Protein AF-I4D0U9-F1 (afdb_monomer)

Organism: Desulfosporosinus acidiphilus (strain DSM 22704 / JCM 16185 / SJ4) (NCBI:txid646529)

Mean predicted aligned error: 7.84 Å

pLDDT: mean 82.32, std 11.52, range [41.47, 92.62]

Solvent-accessible surface area (backbone atoms only — not comparable to full-atom values): 4471 Å² total; per-residue (Å²): 125,68,67,65,54,53,48,52,52,25,51,51,40,26,52,51,11,48,50,37,38,75,40,8,63,61,54,8,46,53,51,34,50,51,52,35,52,74,66,73,64,70,69,57,70,70,60,48,52,51,46,27,54,52,36,21,49,50,37,31,50,53,9,51,52,31,31,50,53,13,51,52,48,44,52,51,52,52,60,62,55,61,70,65,81,78,116

Foldseek 3Di:
DPLVVLLVVLVVLLVVLVVLQVCLQVQLLVVLCVVCVVVVNDDDPVVSVVSSVVSSVVSNVSSVVSNCSSVVSNVVSVVVVVVPVVD

Secondary structure (DSSP, 8-state):
-HHHHHHHHHHHHHHHHHHHHHTHHHHHHHHHHHHHHHTTS---HHHHHHHHHHHHHHHHHHHHHHHHHHHHHHHHHHHHHHTTTT-

Radius of gyration: 19.09 Å; Cα contacts (8 Å, |Δi|>4): 78; chains: 1; bounding box: 31×17×63 Å

Structure (mmCIF, N/CA/C/O backbone):
data_AF-I4D0U9-F1
#
_entry.id   AF-I4D0U9-F1
#
loop_
_atom_site.group_PDB
_atom_site.id
_atom_site.type_symbol
_atom_site.label_atom_id
_atom_site.label_alt_id
_atom_site.label_comp_id
_atom_site.label_asym_id
_atom_site.label_entity_id
_atom_site.label_seq_id
_atom_site.pdbx_PDB_ins_code
_atom_site.Cartn_x
_atom_site.Cartn_y
_atom_site.Cartn_z
_atom_site.occupancy
_atom_site.B_iso_or_equiv
_atom_site.auth_seq_id
_atom_site.auth_comp_id
_atom_site.auth_asym_id
_atom_site.auth_atom_id
_atom_site.pdbx_PDB_model_num
ATOM 1 N N . MET A 1 1 ? -16.484 9.225 23.107 1.00 51.62 1 MET A N 1
ATOM 2 C CA . MET A 1 1 ? -16.619 9.479 21.649 1.00 51.62 1 MET A CA 1
ATOM 3 C C . MET A 1 1 ? -15.334 9.285 20.819 1.00 51.62 1 MET A C 1
ATOM 5 O O . MET A 1 1 ? -15.466 9.010 19.638 1.00 51.62 1 MET A O 1
ATOM 9 N N . ARG A 1 2 ? -14.106 9.333 21.377 1.00 63.38 2 ARG A N 1
ATOM 10 C CA . ARG A 1 2 ? -12.845 9.276 20.587 1.00 63.38 2 ARG A CA 1
ATOM 11 C C . ARG A 1 2 ? -12.448 7.893 20.020 1.00 63.38 2 ARG A C 1
ATOM 13 O O . ARG A 1 2 ? -11.834 7.826 18.965 1.00 63.38 2 ARG A O 1
ATOM 20 N N . LYS A 1 3 ? -12.822 6.783 20.678 1.00 68.44 3 LYS A N 1
ATOM 21 C CA . LYS A 1 3 ? -12.417 5.416 20.270 1.00 68.44 3 LYS A CA 1
ATOM 22 C C . LYS A 1 3 ? -13.059 4.955 18.950 1.00 68.44 3 LYS A C 1
ATOM 24 O O . LYS A 1 3 ? -12.379 4.366 18.122 1.00 68.44 3 LYS A O 1
ATOM 29 N N . LYS A 1 4 ? -14.344 5.279 18.731 1.00 74.31 4 LYS A N 1
ATOM 30 C CA . LYS A 1 4 ? -15.060 4.952 17.482 1.00 74.31 4 LYS A CA 1
ATOM 31 C C . LYS A 1 4 ? -14.448 5.659 16.268 1.00 74.31 4 LYS A C 1
ATOM 33 O O . LYS A 1 4 ? -14.333 5.051 15.217 1.00 74.31 4 LYS A O 1
ATOM 38 N N . GLN A 1 5 ? -14.014 6.912 16.425 1.00 80.88 5 GLN A N 1
ATOM 39 C CA . GLN A 1 5 ? -13.357 7.650 15.343 1.00 80.88 5 GLN A CA 1
ATOM 40 C C . GLN A 1 5 ? -11.988 7.063 14.993 1.00 80.88 5 GLN A C 1
ATOM 42 O O . GLN A 1 5 ? -11.703 6.878 13.818 1.00 80.88 5 GLN A O 1
ATOM 47 N N . ALA A 1 6 ? -11.176 6.703 15.994 1.00 80.12 6 ALA A N 1
ATOM 48 C CA . ALA A 1 6 ? -9.898 6.037 15.745 1.00 80.12 6 ALA A CA 1
ATOM 49 C C . ALA A 1 6 ? -10.088 4.701 15.007 1.00 80.12 6 ALA A C 1
ATOM 51 O O . ALA A 1 6 ? -9.385 4.443 14.038 1.00 80.12 6 ALA A O 1
ATOM 52 N N . TYR A 1 7 ? -11.082 3.899 15.407 1.00 83.00 7 TYR A N 1
ATOM 53 C CA . TYR A 1 7 ? -11.417 2.648 14.724 1.00 83.00 7 TYR A CA 1
ATOM 54 C C . TYR A 1 7 ? -11.788 2.867 13.248 1.00 83.00 7 TYR A C 1
ATOM 56 O O . TYR A 1 7 ? -11.237 2.209 12.376 1.00 83.00 7 TYR A O 1
ATOM 64 N N . ILE A 1 8 ? -12.647 3.851 12.956 1.00 85.56 8 ILE A N 1
ATOM 65 C CA . ILE A 1 8 ? -13.025 4.193 11.574 1.00 85.56 8 ILE A CA 1
ATOM 66 C C . ILE A 1 8 ? -11.800 4.614 10.748 1.00 85.56 8 ILE A C 1
ATOM 68 O O . ILE A 1 8 ? -11.684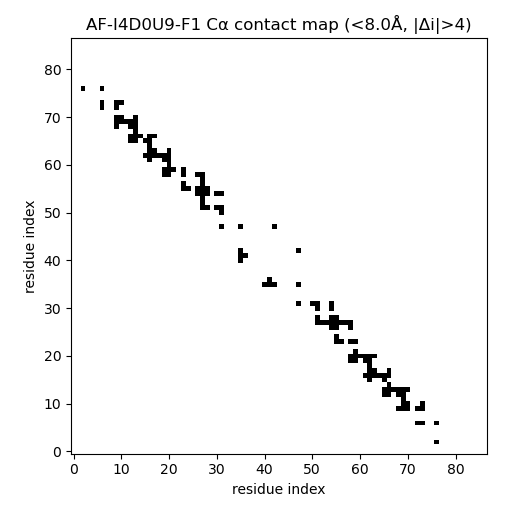 4.217 9.594 1.00 85.56 8 ILE A O 1
ATOM 72 N N . ILE A 1 9 ? -10.872 5.383 11.328 1.00 87.25 9 ILE A N 1
ATOM 73 C CA . ILE A 1 9 ? -9.650 5.813 10.630 1.00 87.25 9 ILE A CA 1
ATOM 74 C C . ILE A 1 9 ? -8.780 4.607 10.260 1.00 87.25 9 ILE A C 1
ATOM 76 O O . ILE A 1 9 ? -8.362 4.504 9.110 1.00 87.25 9 ILE A O 1
ATOM 80 N N . PHE A 1 10 ? -8.528 3.684 11.193 1.00 86.06 10 PHE A N 1
ATOM 81 C CA . PHE A 1 10 ? -7.717 2.496 10.900 1.00 86.06 10 PHE A CA 1
ATOM 82 C C . PHE A 1 10 ? -8.380 1.571 9.877 1.00 86.06 10 PHE A C 1
ATOM 84 O O . PHE A 1 10 ? -7.687 1.068 8.995 1.00 86.06 10 PHE A O 1
ATOM 91 N N . LEU A 1 11 ? -9.707 1.446 9.921 1.00 87.75 11 LEU A N 1
ATOM 92 C CA . LEU A 1 11 ? -10.467 0.671 8.945 1.00 87.75 11 LEU A CA 1
ATOM 93 C C . LEU A 1 11 ? -10.362 1.277 7.538 1.00 87.75 11 LEU A C 1
ATOM 95 O O . LEU A 1 11 ? -10.133 0.559 6.566 1.00 87.75 11 LEU A O 1
ATOM 99 N N . ILE A 1 12 ? -10.445 2.607 7.415 1.00 90.75 12 ILE A N 1
ATOM 100 C CA . ILE A 1 12 ? -10.223 3.302 6.137 1.00 90.75 12 ILE A CA 1
ATOM 101 C C . ILE A 1 12 ? -8.788 3.078 5.644 1.00 90.75 12 ILE A C 1
ATOM 103 O O . ILE A 1 12 ? -8.594 2.752 4.475 1.00 90.75 12 ILE A O 1
ATOM 107 N N . VAL A 1 13 ? -7.784 3.210 6.517 1.00 90.75 13 VAL A N 1
ATOM 108 C CA . VAL A 1 13 ? -6.369 2.972 6.172 1.00 90.75 13 VAL A CA 1
ATOM 109 C C . VAL A 1 13 ? -6.151 1.540 5.674 1.00 90.75 13 VAL A C 1
ATOM 111 O O . VAL A 1 13 ? -5.440 1.337 4.691 1.00 90.75 13 VAL A O 1
ATOM 114 N N . LEU A 1 14 ? -6.802 0.560 6.301 1.00 89.44 14 LEU A N 1
ATOM 115 C CA . LEU A 1 14 ? -6.727 -0.847 5.920 1.00 89.44 14 LEU A CA 1
ATOM 116 C C . LEU A 1 14 ? -7.359 -1.092 4.543 1.00 89.44 14 LEU A C 1
ATOM 118 O O . LEU A 1 14 ? -6.745 -1.746 3.697 1.00 89.44 14 LEU A O 1
ATOM 122 N N . ILE A 1 15 ? -8.540 -0.519 4.282 1.00 92.44 15 ILE A N 1
ATOM 123 C CA . ILE A 1 15 ? -9.194 -0.591 2.965 1.00 92.44 15 ILE A CA 1
ATOM 124 C C . ILE A 1 15 ? -8.308 0.044 1.892 1.00 92.44 15 ILE A C 1
ATOM 126 O O . ILE A 1 15 ? -8.093 -0.559 0.841 1.00 92.44 15 ILE A O 1
ATOM 130 N N . VAL A 1 16 ? -7.754 1.230 2.155 1.00 92.19 16 VAL A N 1
ATOM 131 C CA . VAL A 1 16 ? -6.841 1.911 1.227 1.00 92.19 16 VAL A CA 1
ATOM 132 C C . VAL A 1 16 ? -5.610 1.043 0.956 1.00 92.19 16 VAL A C 1
ATOM 134 O O . VAL A 1 16 ? -5.256 0.846 -0.204 1.00 92.19 16 VAL A O 1
ATOM 137 N N . GLY A 1 17 ? -5.008 0.440 1.984 1.00 88.81 17 GLY A N 1
ATOM 138 C CA . GLY A 1 17 ? -3.892 -0.492 1.816 1.00 88.81 17 GLY A CA 1
ATOM 139 C C . GLY A 1 17 ? -4.238 -1.698 0.932 1.00 88.81 17 GLY A C 1
ATOM 140 O O . GLY A 1 17 ? -3.460 -2.058 0.044 1.00 88.81 17 GLY A O 1
ATOM 141 N N . PHE A 1 18 ? -5.431 -2.278 1.098 1.00 89.56 18 PHE A N 1
ATOM 142 C CA . PHE A 1 18 ? -5.926 -3.354 0.232 1.00 89.56 18 PHE A CA 1
ATOM 143 C C . PHE A 1 18 ? -6.107 -2.898 -1.214 1.00 89.56 18 PHE A C 1
ATOM 145 O O . PHE A 1 18 ? -5.654 -3.582 -2.132 1.00 89.56 18 PHE A O 1
ATOM 152 N N . VAL A 1 19 ? -6.722 -1.734 -1.425 1.00 92.12 19 VAL A N 1
ATOM 153 C CA . VAL A 1 19 ? -6.929 -1.170 -2.764 1.00 92.12 19 VAL A CA 1
ATOM 154 C C . VAL A 1 19 ? -5.590 -0.926 -3.459 1.00 92.12 19 VAL A C 1
ATOM 156 O O . VAL A 1 19 ? -5.444 -1.332 -4.612 1.00 92.12 19 VAL A O 1
ATOM 159 N N . LEU A 1 20 ? -4.597 -0.346 -2.773 1.00 88.50 20 LEU A N 1
ATOM 160 C CA . LEU A 1 20 ? -3.251 -0.162 -3.329 1.00 88.50 20 LEU A CA 1
ATOM 161 C C . LEU A 1 20 ? -2.580 -1.495 -3.672 1.00 88.50 20 LEU A C 1
ATOM 163 O O . LEU A 1 20 ? -1.971 -1.617 -4.731 1.00 88.50 20 LEU A O 1
ATOM 167 N N . THR A 1 21 ? -2.702 -2.501 -2.803 1.00 88.75 21 THR A N 1
ATOM 168 C CA . THR A 1 21 ? -2.056 -3.804 -3.016 1.00 88.75 21 THR A CA 1
ATOM 169 C C . THR A 1 21 ? -2.673 -4.539 -4.207 1.00 88.75 21 THR A C 1
ATOM 171 O O . THR A 1 21 ? -1.945 -4.999 -5.088 1.00 88.75 21 THR A O 1
ATOM 174 N N . LEU A 1 22 ? -4.008 -4.601 -4.279 1.00 88.44 22 LEU A N 1
ATOM 175 C CA . LEU A 1 22 ? -4.735 -5.285 -5.356 1.00 88.44 22 LEU A CA 1
ATOM 176 C C . LEU A 1 22 ? -4.567 -4.585 -6.711 1.00 88.44 22 LEU A C 1
ATOM 178 O O . LEU A 1 22 ? -4.474 -5.255 -7.736 1.00 88.44 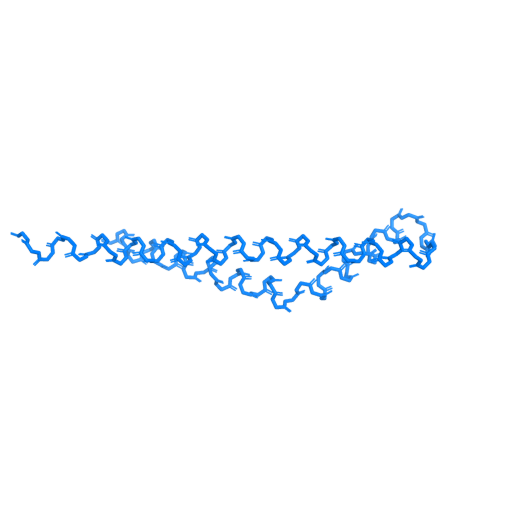22 LEU A O 1
ATOM 182 N N . ASN A 1 23 ? -4.473 -3.251 -6.720 1.00 90.50 23 ASN A N 1
ATOM 183 C CA . ASN A 1 23 ? -4.282 -2.463 -7.941 1.00 90.50 23 ASN A CA 1
ATOM 184 C C . ASN A 1 23 ? -2.807 -2.143 -8.235 1.00 90.50 23 ASN A C 1
ATOM 186 O O . ASN A 1 23 ? -2.526 -1.379 -9.156 1.00 90.50 23 ASN A O 1
ATOM 190 N N . SER A 1 24 ? -1.858 -2.721 -7.492 1.00 85.44 24 SER A N 1
ATOM 191 C CA . SER A 1 24 ? -0.423 -2.416 -7.622 1.00 85.44 24 SER A CA 1
ATOM 192 C C . SER A 1 24 ? 0.126 -2.669 -9.028 1.00 85.44 24 SER A C 1
ATOM 194 O O . SER A 1 24 ? 0.985 -1.922 -9.486 1.00 85.44 24 SER A O 1
ATOM 196 N N . ILE A 1 25 ? -0.405 -3.673 -9.735 1.00 84.00 25 ILE A N 1
ATOM 197 C CA . ILE A 1 25 ? -0.035 -3.985 -11.122 1.00 84.00 25 ILE A CA 1
ATOM 198 C C . ILE A 1 25 ? -0.467 -2.856 -12.061 1.00 84.00 25 ILE A C 1
ATOM 200 O O . ILE A 1 25 ? 0.349 -2.338 -12.818 1.00 84.00 25 ILE A O 1
ATOM 204 N N . TRP A 1 26 ? -1.733 -2.444 -11.978 1.00 87.31 26 TRP A N 1
ATOM 205 C CA . TRP A 1 26 ? -2.291 -1.394 -12.830 1.00 87.31 26 TRP A CA 1
ATOM 206 C C . TRP A 1 26 ? -1.654 -0.028 -12.539 1.00 87.31 26 TRP A C 1
ATOM 208 O O . TRP A 1 26 ? -1.201 0.651 -13.457 1.00 87.31 26 TRP A O 1
ATOM 218 N N . LEU A 1 27 ? -1.524 0.333 -11.257 1.00 85.75 27 LEU A N 1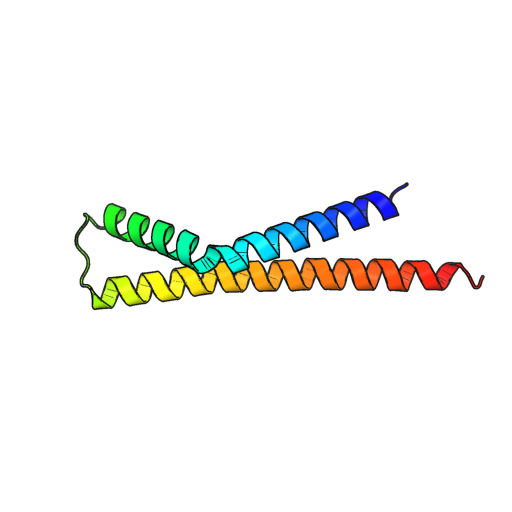
ATOM 219 C CA . LEU A 1 27 ? -0.861 1.567 -10.824 1.00 85.75 27 LEU A CA 1
ATOM 220 C C . LEU A 1 27 ? 0.622 1.586 -11.213 1.00 85.75 27 LEU A C 1
ATOM 222 O O . LEU A 1 27 ? 1.135 2.612 -11.655 1.00 85.75 27 LEU A O 1
ATOM 226 N N . GLY A 1 28 ? 1.308 0.448 -11.083 1.00 83.75 28 GLY A N 1
ATOM 227 C CA . GLY A 1 28 ? 2.699 0.309 -11.498 1.00 83.75 28 GLY A CA 1
ATOM 228 C C . GLY A 1 28 ? 2.874 0.454 -13.009 1.00 83.75 28 GLY A C 1
ATOM 229 O O . GLY A 1 28 ? 3.836 1.079 -13.451 1.00 83.75 28 GLY A O 1
ATOM 230 N N . GLN A 1 29 ? 1.928 -0.059 -13.797 1.00 85.62 29 GLN A N 1
ATOM 231 C CA . GLN A 1 29 ? 1.936 0.063 -15.253 1.00 85.62 29 GLN A CA 1
ATOM 232 C C . GLN A 1 29 ? 1.682 1.494 -15.724 1.00 85.62 29 GLN A C 1
ATOM 234 O O . GLN A 1 29 ? 2.412 1.980 -16.589 1.00 85.62 29 GLN A O 1
ATOM 239 N N . GLU A 1 30 ? 0.719 2.185 -15.117 1.00 88.25 30 GLU A N 1
ATOM 240 C CA . GLU A 1 30 ? 0.448 3.596 -15.399 1.00 88.25 30 GLU A CA 1
ATOM 241 C C . GLU A 1 30 ? 1.649 4.476 -15.027 1.00 88.25 30 GLU A C 1
ATOM 243 O O . GLU A 1 30 ? 2.079 5.329 -15.808 1.00 88.25 30 GLU A O 1
ATOM 248 N N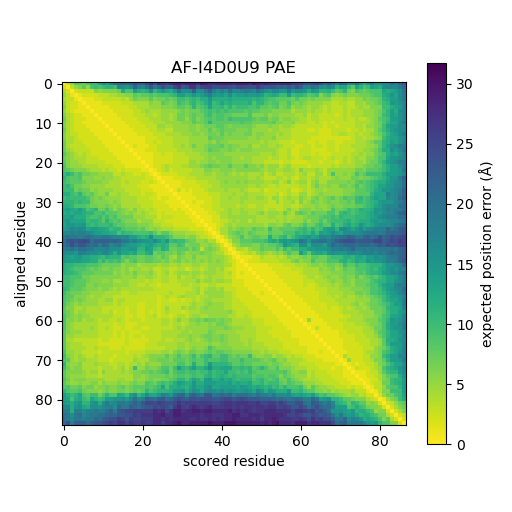 . HIS A 1 31 ? 2.265 4.214 -13.869 1.00 85.06 31 HIS A N 1
ATOM 249 C CA . HIS A 1 31 ? 3.457 4.935 -13.436 1.00 85.06 31 HIS A CA 1
ATOM 250 C C . HIS A 1 31 ? 4.642 4.707 -14.384 1.00 85.06 31 HIS A C 1
ATOM 252 O O . HIS A 1 31 ? 5.232 5.677 -14.863 1.00 85.06 31 HIS A O 1
ATOM 258 N N . ALA A 1 32 ? 4.942 3.456 -14.739 1.00 82.94 32 ALA A N 1
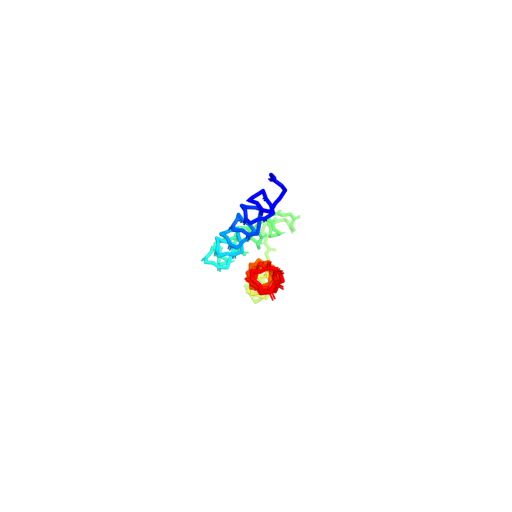ATOM 259 C CA . ALA A 1 32 ? 6.006 3.138 -15.689 1.00 82.94 32 ALA A CA 1
ATOM 260 C C . ALA A 1 32 ? 5.758 3.774 -17.067 1.00 82.94 32 ALA A C 1
ATOM 262 O O . ALA A 1 32 ? 6.683 4.312 -17.671 1.00 82.94 32 ALA A O 1
ATOM 263 N N . ASN A 1 33 ? 4.512 3.776 -17.548 1.00 84.38 33 ASN A N 1
ATOM 264 C CA . ASN A 1 33 ? 4.150 4.427 -18.807 1.00 84.38 33 ASN A CA 1
ATOM 265 C C . ASN A 1 33 ? 4.354 5.951 -18.745 1.00 84.38 33 ASN A C 1
ATOM 267 O O . ASN A 1 33 ? 4.905 6.539 -19.675 1.00 84.38 33 ASN A O 1
ATOM 271 N N . SER A 1 34 ? 3.991 6.594 -17.629 1.00 85.38 34 SER A N 1
ATOM 272 C CA . SER A 1 34 ? 4.252 8.026 -17.435 1.00 85.38 34 SER A CA 1
ATOM 273 C C . SER A 1 34 ? 5.751 8.356 -17.449 1.00 85.38 34 SER A C 1
ATOM 275 O O . SER A 1 34 ? 6.150 9.346 -18.060 1.00 85.38 34 SER A O 1
ATOM 277 N N . ILE A 1 35 ? 6.593 7.497 -16.861 1.00 82.94 35 ILE A N 1
ATOM 278 C CA . ILE A 1 35 ? 8.055 7.652 -16.877 1.00 82.94 35 ILE A CA 1
ATOM 279 C C . ILE A 1 35 ? 8.584 7.545 -18.314 1.00 82.94 35 ILE A C 1
ATOM 281 O O . ILE A 1 35 ? 9.383 8.379 -18.736 1.00 82.94 35 ILE A O 1
ATOM 285 N N . VAL A 1 36 ? 8.104 6.571 -19.094 1.00 84.50 36 VAL A N 1
ATOM 286 C CA . VAL A 1 36 ? 8.480 6.416 -20.512 1.00 84.50 36 VAL A CA 1
ATOM 287 C C . VAL A 1 36 ? 8.105 7.654 -21.323 1.00 84.50 36 VAL A C 1
ATOM 289 O O . VAL A 1 36 ? 8.919 8.151 -22.102 1.00 84.50 36 VAL A O 1
ATOM 292 N N . GLN A 1 37 ? 6.897 8.187 -21.127 1.00 85.31 37 GLN A N 1
ATOM 293 C CA . GLN A 1 37 ? 6.448 9.401 -21.814 1.00 85.31 37 GLN A CA 1
ATOM 294 C C . GLN A 1 37 ? 7.311 10.615 -21.448 1.00 85.31 37 GLN A C 1
ATOM 296 O O . GLN A 1 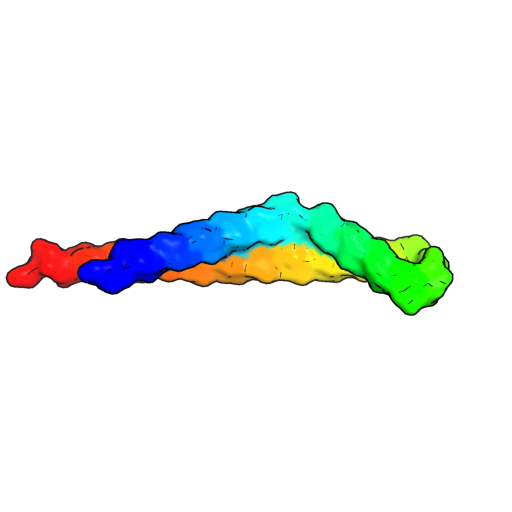37 ? 7.679 11.391 -22.330 1.00 85.31 37 GLN A O 1
ATOM 301 N N . GLN A 1 38 ? 7.701 10.751 -20.178 1.00 83.56 38 GLN A N 1
ATOM 302 C CA . GLN A 1 38 ? 8.603 11.816 -19.724 1.00 83.56 38 GLN A CA 1
ATOM 303 C C . GLN A 1 38 ? 10.024 11.684 -20.290 1.00 83.56 38 GLN A C 1
ATOM 305 O O . GLN A 1 38 ? 10.699 12.695 -20.474 1.00 83.56 38 GLN A O 1
ATOM 310 N N . GLN A 1 39 ? 10.474 10.468 -20.607 1.00 80.75 39 GLN A N 1
ATOM 311 C CA . GLN A 1 39 ? 11.790 10.202 -21.200 1.00 80.75 39 GLN A CA 1
ATOM 312 C C . GLN A 1 39 ? 11.805 10.282 -22.741 1.00 80.75 39 GLN A C 1
ATOM 314 O O . GLN A 1 39 ? 12.776 9.871 -23.371 1.00 80.75 39 GLN A O 1
ATOM 319 N N . GLY A 1 40 ? 10.759 10.832 -23.367 1.00 80.75 40 GLY A N 1
ATOM 320 C CA . GLY A 1 40 ? 10.695 11.014 -24.823 1.00 80.75 40 GLY A CA 1
ATOM 321 C C . GLY A 1 40 ? 10.017 9.867 -25.577 1.00 80.75 40 GLY A C 1
ATOM 322 O O . GLY A 1 40 ? 10.119 9.795 -26.799 1.00 80.75 40 GLY A O 1
ATOM 323 N N . GLY A 1 41 ? 9.310 8.981 -24.869 1.00 75.62 41 GLY A N 1
ATOM 324 C CA . GLY A 1 41 ? 8.410 7.984 -25.458 1.00 75.62 41 GLY A CA 1
ATOM 325 C C . GLY A 1 41 ? 9.082 6.717 -25.991 1.00 75.62 41 GLY A C 1
ATOM 326 O O . GLY A 1 41 ? 8.380 5.813 -26.437 1.00 75.62 41 GLY A O 1
ATOM 327 N N . SER A 1 42 ? 10.412 6.617 -25.927 1.00 76.19 42 SER A N 1
ATOM 328 C CA . SER A 1 42 ? 11.164 5.449 -26.388 1.00 76.19 42 SER A CA 1
ATOM 329 C C . SER A 1 42 ? 12.178 5.019 -25.335 1.00 76.19 42 SER A C 1
ATOM 331 O O . SER A 1 42 ? 13.206 5.663 -25.146 1.00 76.19 42 SER A O 1
ATOM 333 N N . ILE A 1 43 ? 11.891 3.903 -24.670 1.00 79.69 43 ILE A N 1
ATOM 334 C CA . ILE A 1 43 ? 12.790 3.226 -23.733 1.00 79.69 43 ILE A CA 1
ATOM 335 C C . ILE A 1 43 ? 12.980 1.787 -24.220 1.00 79.69 43 ILE A C 1
ATOM 337 O O . ILE A 1 43 ? 12.048 1.183 -24.752 1.00 79.69 43 ILE A O 1
ATOM 341 N N . ASP A 1 44 ? 14.183 1.237 -24.041 1.00 86.06 44 ASP A N 1
ATOM 342 C CA . ASP A 1 44 ? 14.448 -0.172 -24.332 1.00 86.06 44 ASP A CA 1
ATOM 343 C C . ASP A 1 44 ? 13.525 -1.098 -23.520 1.00 86.06 44 ASP A C 1
ATOM 345 O O . ASP A 1 44 ? 13.235 -0.851 -22.347 1.00 86.06 44 ASP A O 1
ATOM 349 N N . THR A 1 45 ? 13.074 -2.199 -24.122 1.00 83.56 45 THR A N 1
ATOM 350 C CA . THR A 1 45 ? 12.068 -3.076 -23.495 1.00 83.56 45 THR A CA 1
ATOM 351 C C . THR A 1 45 ? 12.574 -3.655 -22.170 1.00 83.56 45 THR A C 1
ATOM 353 O O . THR A 1 45 ? 11.808 -3.745 -21.210 1.00 83.56 45 THR A O 1
ATOM 356 N N . ASN A 1 46 ? 13.871 -3.971 -22.066 1.00 87.00 46 ASN A N 1
ATOM 357 C CA . ASN A 1 46 ? 14.454 -4.451 -20.810 1.00 87.00 46 ASN A CA 1
ATOM 358 C C . ASN A 1 46 ? 14.415 -3.382 -19.715 1.00 87.00 46 ASN A C 1
ATOM 360 O O .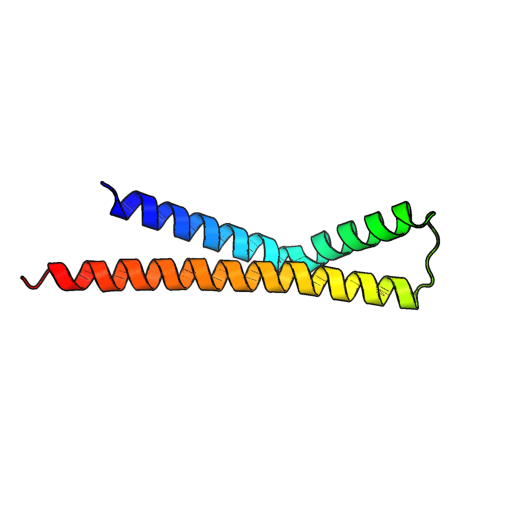 ASN A 1 46 ? 14.061 -3.675 -18.574 1.00 87.00 46 ASN A O 1
ATOM 364 N N . THR A 1 47 ? 14.731 -2.135 -20.058 1.00 83.56 47 THR A N 1
ATOM 365 C CA . THR A 1 47 ? 14.676 -1.010 -19.121 1.00 83.56 47 THR A CA 1
ATOM 366 C C . THR A 1 47 ? 13.238 -0.719 -18.683 1.00 83.56 47 THR A C 1
ATOM 368 O O . THR A 1 47 ? 12.994 -0.496 -17.497 1.00 83.56 47 THR A O 1
ATOM 371 N N . TYR A 1 48 ? 12.265 -0.801 -19.595 1.00 84.06 48 TYR A N 1
ATOM 372 C CA . TYR A 1 48 ? 10.846 -0.644 -19.260 1.00 84.06 48 TYR A CA 1
ATOM 373 C C . TYR A 1 48 ? 10.364 -1.690 -18.246 1.00 84.06 48 TYR A C 1
ATOM 375 O O . TYR A 1 48 ? 9.695 -1.345 -17.272 1.00 84.06 48 TYR A O 1
ATOM 383 N N . VAL A 1 49 ? 10.738 -2.960 -18.434 1.00 87.06 49 VAL A N 1
ATOM 384 C CA . VAL A 1 49 ? 10.353 -4.047 -17.518 1.00 87.06 49 VAL A CA 1
ATOM 385 C C . VAL A 1 49 ? 10.916 -3.824 -16.112 1.00 87.06 49 VAL A C 1
ATOM 387 O O . VAL A 1 49 ? 10.217 -4.096 -15.135 1.00 87.06 49 VAL A O 1
ATOM 390 N N . VAL A 1 50 ? 12.136 -3.290 -15.988 1.00 90.38 50 VAL A N 1
ATOM 391 C CA . VAL A 1 50 ? 12.723 -2.940 -14.683 1.00 90.38 50 VAL A CA 1
ATOM 392 C C . VAL A 1 50 ? 11.905 -1.846 -13.995 1.00 90.38 50 VAL A C 1
ATOM 394 O O . VAL A 1 50 ? 11.468 -2.047 -12.862 1.00 90.38 50 VAL A O 1
ATOM 397 N N . TYR A 1 51 ? 11.611 -0.741 -14.691 1.00 85.56 51 TYR A N 1
ATOM 398 C CA . TYR A 1 51 ? 10.785 0.340 -14.137 1.00 85.56 51 TYR A CA 1
ATOM 399 C C . TYR A 1 51 ? 9.384 -0.132 -13.752 1.00 85.56 51 TYR A C 1
ATOM 401 O O . TYR A 1 51 ? 8.864 0.262 -12.708 1.00 85.56 51 TYR A O 1
ATOM 409 N N . LEU A 1 52 ? 8.779 -0.999 -14.564 1.00 86.31 52 LEU A N 1
ATOM 410 C CA . LEU A 1 52 ? 7.482 -1.596 -14.275 1.00 86.31 52 LEU A CA 1
ATOM 411 C C . LEU A 1 52 ? 7.531 -2.434 -12.995 1.00 86.31 52 LEU A C 1
ATOM 413 O O . LEU A 1 52 ? 6.720 -2.227 -12.094 1.00 86.31 52 LEU A O 1
ATOM 417 N N . GLN A 1 53 ? 8.492 -3.353 -12.884 1.00 90.00 53 GLN A N 1
ATOM 418 C CA . GLN A 1 53 ? 8.628 -4.196 -11.697 1.00 90.00 53 GLN A CA 1
ATOM 419 C C . GLN A 1 53 ? 8.901 -3.375 -10.440 1.00 90.00 53 GLN A C 1
ATOM 421 O O . GLN A 1 53 ? 8.318 -3.666 -9.397 1.00 90.00 53 GLN A O 1
ATOM 426 N N . GLU A 1 54 ? 9.754 -2.357 -10.530 1.00 90.88 54 GLU A N 1
ATOM 427 C CA . GLU A 1 54 ? 10.067 -1.475 -9.408 1.00 90.88 54 GLU A CA 1
ATOM 428 C C . GLU A 1 54 ? 8.838 -0.669 -8.973 1.00 90.88 54 GLU A C 1
ATOM 430 O O . GLU A 1 54 ? 8.491 -0.668 -7.791 1.00 90.88 54 GLU A O 1
ATOM 435 N N . SER A 1 55 ? 8.100 -0.103 -9.930 1.00 86.69 55 SER A N 1
ATOM 436 C CA . SER A 1 55 ? 6.853 0.627 -9.673 1.00 86.69 55 SER A CA 1
ATOM 437 C C . SER A 1 55 ? 5.808 -0.257 -8.988 1.00 86.69 55 SER A C 1
ATOM 439 O O . SER A 1 55 ? 5.233 0.130 -7.969 1.00 86.69 55 SER A O 1
ATOM 441 N N . ILE A 1 56 ? 5.602 -1.482 -9.486 1.00 89.25 56 ILE A N 1
ATOM 442 C CA . ILE A 1 56 ? 4.697 -2.462 -8.863 1.00 89.25 56 ILE A CA 1
ATOM 443 C C . ILE A 1 56 ? 5.152 -2.776 -7.434 1.00 89.25 56 ILE A C 1
ATOM 445 O O . ILE A 1 56 ? 4.326 -2.824 -6.518 1.00 89.25 56 ILE A O 1
ATOM 449 N N . ARG A 1 57 ? 6.461 -2.960 -7.220 1.00 91.06 57 ARG A N 1
ATOM 450 C CA . ARG A 1 57 ? 7.026 -3.260 -5.897 1.00 91.06 57 ARG A CA 1
ATOM 451 C C . ARG A 1 57 ? 6.795 -2.118 -4.907 1.00 91.06 57 ARG A C 1
ATOM 453 O O . ARG A 1 57 ? 6.490 -2.395 -3.749 1.00 91.06 57 ARG A O 1
ATOM 460 N N . ILE A 1 58 ? 6.881 -0.865 -5.355 1.00 90.31 58 ILE A N 1
ATOM 461 C CA . ILE A 1 58 ? 6.598 0.320 -4.533 1.00 90.31 58 ILE A CA 1
ATOM 462 C C . ILE A 1 58 ? 5.125 0.344 -4.113 1.00 90.31 58 ILE A C 1
ATOM 464 O O . ILE A 1 58 ? 4.842 0.416 -2.917 1.00 90.31 58 ILE A O 1
ATOM 468 N N . PHE A 1 59 ? 4.180 0.236 -5.055 1.00 89.06 59 PHE A N 1
ATOM 469 C CA . PHE A 1 59 ? 2.747 0.270 -4.721 1.00 89.06 59 PHE A CA 1
ATOM 470 C C . PHE A 1 59 ? 2.321 -0.906 -3.840 1.00 89.06 59 PHE A C 1
ATOM 472 O O . PHE A 1 59 ? 1.548 -0.725 -2.898 1.00 89.06 59 PHE A O 1
ATOM 479 N N . ASN A 1 60 ? 2.858 -2.097 -4.105 1.00 90.56 60 ASN A N 1
ATOM 480 C CA . ASN A 1 60 ? 2.615 -3.277 -3.283 1.00 90.56 60 ASN A CA 1
ATOM 481 C C . ASN A 1 60 ? 3.204 -3.103 -1.871 1.00 90.56 60 ASN A C 1
ATOM 483 O O . ASN A 1 60 ? 2.505 -3.313 -0.884 1.00 90.56 60 ASN A O 1
ATOM 487 N N . GLY A 1 61 ? 4.446 -2.620 -1.762 1.00 91.44 61 GLY A N 1
ATOM 488 C CA . GLY A 1 61 ? 5.094 -2.354 -0.477 1.00 91.44 61 GLY A CA 1
ATOM 489 C C . GLY A 1 61 ? 4.355 -1.307 0.360 1.00 91.44 61 GLY A C 1
ATOM 490 O O . GLY A 1 61 ? 4.109 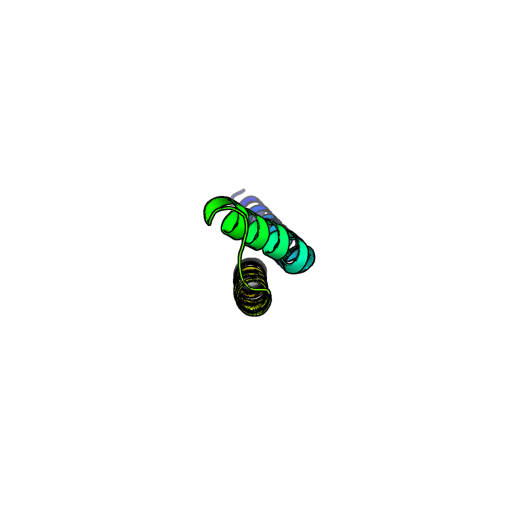-1.533 1.544 1.00 91.44 61 GLY A O 1
ATOM 491 N N . LEU A 1 62 ? 3.933 -0.196 -0.252 1.00 90.94 62 LEU A N 1
ATOM 492 C CA . LEU A 1 62 ? 3.106 0.821 0.406 1.00 90.94 62 LEU A CA 1
ATOM 493 C C . LEU A 1 62 ? 1.763 0.246 0.869 1.00 90.94 62 LEU A C 1
ATOM 495 O O . LEU A 1 62 ? 1.351 0.491 2.003 1.00 90.94 62 LEU A O 1
ATOM 499 N N . GLY A 1 63 ? 1.106 -0.545 0.019 1.00 89.00 63 GLY A N 1
ATOM 500 C CA . GLY A 1 63 ? -0.136 -1.232 0.355 1.00 89.00 63 GLY A CA 1
ATOM 501 C C . GLY A 1 63 ? 0.019 -2.168 1.558 1.00 89.00 63 GLY A C 1
ATOM 502 O O . GLY A 1 63 ? -0.756 -2.070 2.509 1.00 89.00 63 GLY A O 1
ATOM 503 N N . ILE A 1 64 ? 1.071 -2.992 1.582 1.00 91.50 64 ILE A N 1
ATOM 504 C CA . ILE A 1 64 ? 1.385 -3.885 2.709 1.00 91.50 64 ILE A CA 1
ATOM 505 C C . ILE A 1 64 ? 1.650 -3.089 3.991 1.00 91.50 64 ILE A C 1
ATOM 507 O O . ILE A 1 64 ? 1.112 -3.435 5.042 1.00 91.50 64 ILE A O 1
ATOM 511 N N . ILE A 1 65 ? 2.442 -2.014 3.931 1.00 92.62 65 ILE A N 1
ATOM 512 C CA . ILE A 1 65 ? 2.726 -1.169 5.103 1.00 92.62 65 ILE A CA 1
ATOM 513 C C . ILE A 1 65 ? 1.428 -0.573 5.661 1.00 92.62 65 ILE A C 1
ATOM 515 O O . ILE A 1 65 ? 1.206 -0.609 6.872 1.00 92.62 65 ILE A O 1
ATOM 519 N N . LEU A 1 66 ? 0.545 -0.073 4.793 1.00 89.88 66 LEU A N 1
ATOM 520 C CA . LEU A 1 66 ? -0.759 0.463 5.192 1.00 89.88 66 LEU A CA 1
ATOM 521 C C . LEU A 1 66 ? -1.655 -0.612 5.818 1.00 89.88 66 LEU A C 1
ATOM 523 O O . LEU A 1 66 ? -2.276 -0.349 6.847 1.00 89.88 66 LEU A O 1
ATOM 527 N N . ILE A 1 67 ? -1.680 -1.826 5.260 1.00 91.50 67 ILE A N 1
ATOM 528 C CA . ILE A 1 67 ? -2.412 -2.966 5.837 1.00 91.50 67 ILE A CA 1
ATOM 529 C C . ILE A 1 67 ? -1.863 -3.310 7.224 1.00 91.50 67 ILE A C 1
ATOM 531 O O . ILE A 1 67 ? -2.644 -3.505 8.154 1.00 91.50 67 ILE A O 1
ATOM 535 N N . LEU A 1 68 ? -0.538 -3.350 7.395 1.00 91.12 68 LEU A N 1
ATOM 536 C CA . LEU A 1 68 ? 0.088 -3.647 8.684 1.00 91.12 68 LEU A CA 1
ATOM 537 C C . LEU A 1 68 ? -0.226 -2.571 9.726 1.00 91.12 68 LEU A C 1
ATOM 539 O O . LEU A 1 68 ? -0.611 -2.908 10.842 1.00 91.12 68 LEU A O 1
ATOM 543 N N . ILE A 1 69 ? -0.113 -1.288 9.376 1.00 90.44 69 ILE A N 1
ATOM 544 C CA . ILE A 1 69 ? -0.427 -0.176 10.287 1.00 90.44 69 ILE A CA 1
ATOM 545 C C . ILE A 1 69 ? -1.921 -0.162 10.633 1.00 90.44 69 ILE A C 1
ATOM 547 O O . ILE A 1 69 ? -2.273 -0.007 11.804 1.00 90.44 69 ILE A O 1
ATOM 551 N N . GLY A 1 70 ? -2.790 -0.348 9.636 1.00 87.12 70 GLY A N 1
ATOM 552 C CA . GLY A 1 70 ? -4.240 -0.442 9.809 1.00 87.12 70 GLY A CA 1
ATOM 553 C C . GLY A 1 70 ? -4.625 -1.593 10.735 1.00 87.12 70 GLY A C 1
ATOM 554 O O . GLY A 1 70 ? -5.258 -1.377 11.767 1.00 87.12 70 GLY A O 1
ATOM 555 N N . GLY A 1 71 ? -4.160 -2.803 10.418 1.00 86.25 71 GLY A N 1
ATOM 556 C CA . GLY A 1 71 ? -4.466 -4.015 11.178 1.00 86.25 71 GLY A CA 1
ATOM 557 C C . GLY A 1 71 ? -3.890 -3.997 12.594 1.00 86.25 71 GLY A C 1
ATOM 558 O O . GLY A 1 71 ? -4.601 -4.298 13.553 1.00 86.25 71 GLY A O 1
ATOM 559 N N . LEU A 1 72 ? -2.630 -3.581 12.769 1.00 87.94 72 LEU A N 1
ATOM 560 C CA . LEU A 1 72 ? -2.034 -3.433 14.103 1.00 87.94 72 LEU A CA 1
ATOM 561 C C . LEU A 1 72 ? -2.753 -2.355 14.924 1.00 87.94 72 LEU A C 1
ATOM 563 O O . LEU A 1 72 ? -2.943 -2.534 16.128 1.00 87.94 72 LEU A O 1
ATOM 567 N N . GLY A 1 73 ? -3.177 -1.260 14.289 1.00 84.62 73 GLY A N 1
ATOM 568 C CA . GLY A 1 73 ? -3.960 -0.204 14.926 1.00 84.62 73 GLY A CA 1
ATOM 569 C C . GLY A 1 73 ? -5.304 -0.705 15.455 1.00 84.62 73 GLY A C 1
ATOM 570 O O . GLY A 1 73 ? -5.655 -0.417 16.604 1.00 84.62 73 GLY A O 1
ATOM 571 N N . GLU A 1 74 ? -6.018 -1.512 14.668 1.00 83.69 74 GLU A N 1
ATOM 572 C CA . GLU A 1 74 ? -7.270 -2.149 15.090 1.00 83.69 74 GLU A CA 1
ATOM 573 C C . GLU A 1 74 ? -7.057 -3.130 16.250 1.00 83.69 74 GLU A C 1
ATOM 575 O O . GLU A 1 74 ? -7.747 -3.029 17.269 1.00 83.69 74 GLU A O 1
ATOM 580 N N . VAL A 1 75 ? -6.062 -4.020 16.157 1.00 83.94 75 VAL A N 1
ATOM 581 C CA . VAL A 1 75 ? -5.743 -5.000 17.215 1.00 83.94 75 VAL A CA 1
ATOM 582 C C . VAL A 1 75 ? -5.344 -4.306 18.521 1.00 83.94 75 VAL A C 1
ATOM 584 O O . VAL A 1 75 ? -5.779 -4.706 19.607 1.00 83.94 75 VAL A O 1
ATOM 587 N N . LEU A 1 76 ? -4.549 -3.235 18.448 1.00 83.56 76 LEU A N 1
A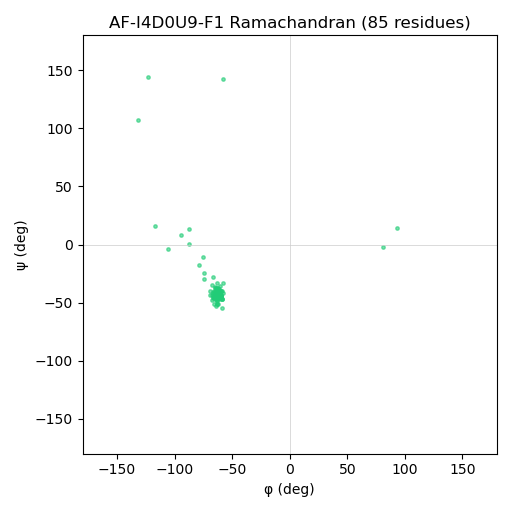TOM 588 C CA . LEU A 1 76 ? -4.134 -2.465 19.621 1.00 83.56 76 LEU A CA 1
ATOM 589 C C . LEU A 1 76 ? -5.324 -1.746 20.275 1.00 83.56 76 LEU A C 1
ATOM 591 O O . LEU A 1 76 ? -5.434 -1.725 21.506 1.00 83.56 76 LEU A O 1
ATOM 595 N N . LEU A 1 77 ? -6.214 -1.157 19.469 1.00 79.88 77 LEU A N 1
ATOM 596 C CA . LEU A 1 77 ? -7.433 -0.508 19.957 1.00 79.88 77 LEU A CA 1
ATOM 597 C C . LEU A 1 77 ? -8.385 -1.510 20.609 1.00 79.88 77 LEU A C 1
ATOM 599 O O . LEU A 1 77 ? -8.939 -1.206 21.668 1.00 79.88 77 LEU A O 1
ATOM 603 N N . PHE A 1 78 ? -8.526 -2.696 20.019 1.00 77.06 78 PHE A N 1
ATOM 604 C CA . PHE A 1 78 ? -9.321 -3.790 20.565 1.00 77.06 78 PHE A CA 1
ATOM 605 C C . PHE A 1 78 ? -8.757 -4.269 21.913 1.00 77.06 78 PHE A C 1
ATOM 607 O O . PHE A 1 78 ? -9.453 -4.241 22.926 1.00 77.06 78 PHE A O 1
ATOM 614 N N . THR A 1 79 ? -7.454 -4.564 21.973 1.00 78.44 79 THR A N 1
ATOM 615 C CA . THR A 1 79 ? -6.776 -5.050 23.193 1.00 78.44 79 THR A CA 1
ATOM 616 C C . THR A 1 79 ? -6.793 -4.021 24.331 1.00 78.44 79 THR A C 1
ATOM 618 O O . THR A 1 79 ? -6.867 -4.375 25.508 1.00 78.44 79 THR A O 1
ATOM 621 N N . ARG A 1 80 ? -6.732 -2.718 24.019 1.00 68.38 80 ARG A N 1
ATOM 622 C CA . ARG A 1 80 ? -6.876 -1.646 25.025 1.00 68.38 80 ARG A CA 1
ATOM 623 C C . ARG A 1 80 ? -8.328 -1.374 25.424 1.00 68.38 80 ARG A C 1
ATOM 625 O O . ARG A 1 80 ? -8.544 -0.732 26.451 1.00 68.38 80 ARG A O 1
ATOM 632 N N . GLY A 1 81 ? -9.305 -1.814 24.635 1.00 60.22 81 GLY A N 1
ATOM 633 C CA . GLY A 1 81 ? -10.715 -1.818 25.022 1.00 60.22 81 GLY A CA 1
ATOM 634 C C . GLY A 1 81 ? -10.984 -2.795 26.166 1.00 60.22 81 GLY A C 1
ATOM 635 O O . GLY A 1 81 ? -11.660 -2.427 27.120 1.00 60.22 81 GLY A O 1
ATOM 636 N N . ASP A 1 82 ? -10.358 -3.970 26.109 1.00 55.50 82 ASP A N 1
ATOM 637 C CA . ASP A 1 82 ? -10.620 -5.108 27.002 1.00 55.50 82 ASP A CA 1
ATOM 638 C C . ASP A 1 82 ? -10.052 -4.937 28.430 1.00 55.50 82 ASP A C 1
ATOM 640 O O . ASP A 1 82 ? -10.558 -5.495 29.399 1.00 55.50 82 ASP A O 1
ATOM 644 N N . LYS A 1 83 ? -9.013 -4.105 28.608 1.00 51.34 83 LYS A N 1
ATOM 645 C CA . LYS A 1 83 ? -8.374 -3.892 29.926 1.00 51.34 83 LYS A CA 1
ATOM 646 C C . LYS A 1 83 ? -9.163 -3.010 30.905 1.00 51.34 83 LYS A C 1
ATOM 648 O O . LYS A 1 83 ? -8.772 -2.939 32.065 1.00 51.34 83 LYS A O 1
ATOM 653 N N . PHE A 1 84 ? -10.225 -2.335 30.465 1.00 48.22 84 PHE A N 1
ATOM 654 C CA . PHE A 1 84 ? -11.033 -1.443 31.313 1.00 48.22 84 PHE A CA 1
ATOM 655 C C . PHE A 1 84 ? -12.394 -2.026 31.709 1.00 48.22 84 PHE A C 1
ATOM 657 O O . PHE A 1 84 ? -13.094 -1.390 32.481 1.00 48.22 84 PHE A O 1
ATOM 664 N N . ASP A 1 85 ? -12.760 -3.213 31.215 1.00 49.12 85 ASP A N 1
ATOM 665 C CA . ASP A 1 85 ? -13.992 -3.915 31.623 1.00 49.12 85 ASP A CA 1
ATOM 666 C C . ASP A 1 85 ? -13.778 -4.806 32.866 1.00 49.12 85 ASP A C 1
ATOM 668 O O . ASP A 1 85 ? -14.678 -5.492 33.337 1.00 49.12 85 ASP A O 1
ATOM 672 N N . LYS A 1 86 ? -12.551 -4.820 33.406 1.00 47.66 86 LYS A N 1
ATOM 673 C CA . LYS A 1 86 ? -12.158 -5.605 34.589 1.00 47.66 86 LYS A CA 1
ATOM 674 C C . LYS A 1 86 ? -11.707 -4.750 35.780 1.00 47.66 86 LYS A C 1
ATOM 676 O O . LYS A 1 86 ? -11.065 -5.283 36.684 1.00 47.66 86 LYS A O 1
ATOM 681 N N . GLN A 1 87 ? -11.997 -3.449 35.779 1.00 41.47 87 GLN A N 1
ATOM 682 C CA . GLN A 1 87 ? -11.840 -2.569 36.946 1.00 41.47 87 GLN A CA 1
ATOM 683 C C . GLN A 1 87 ? -13.176 -1.932 37.295 1.00 41.47 87 GLN A C 1
ATOM 685 O O . GLN A 1 87 ? -13.405 -1.739 38.507 1.00 41.47 87 GLN A O 1
#

Sequence (87 aa):
MRKKQAYIIFLIVLIVGFVLTLNSIWLGQEHANSIVQQQGGSIDTNTYVVYLQESIRIFNGLGIILILIGGLGEVLLFTRGDKFDKQ